Protein AF-A0A059DBC9-F1 (afdb_monomer)

Radius of gyration: 14.77 Å; Cα contacts (8 Å, |Δi|>4): 131; chains: 1; bounding box: 37×19×44 Å

Organism: Eucalyptus grandis (NCBI:txid71139)

Solvent-accessible surface area (backbone atoms only — not comparable to full-atom values): 5750 Å² total; per-residue (Å²): 102,61,70,57,39,30,50,48,31,44,50,51,31,51,51,35,53,53,51,38,75,71,46,84,50,67,80,71,22,48,44,38,51,52,31,35,63,45,31,46,50,33,31,72,43,33,42,55,50,17,49,54,24,47,79,68,70,37,39,73,59,15,37,52,30,31,54,61,44,33,50,37,30,62,60,33,52,71,51,44,50,96,92,45,86,57,96,48,54,72,58,27,52,52,47,24,49,43,25,52,56,40,34,54,54,40,55,52,66,72,75,109

Secondary structure (DSSP, 8-state):
-HHHHHHHHHHHHHHHHHHHHH--SHHHHHHHHHHHHHHHHIIIIIHHHHHHHHHTT-HHHHHHHHHHHHTHHHHHHTTS-TTS--TTHHHHHHHHHHHHHHHHHHHHHTT-

Sequence (112 aa):
MLNVTTAEAADTLSYIKALVKRKVDPAEAKPLEYCAGLYSPMARLTLPLAAKALIQGRYRFADYRLAEAAMQPPTCEGRFGGAVESPLTDRNVLAHDLCAVSMDIVNQLMKG

Mean predicted aligned error: 3.17 Å

InterPro domains:
  IPR006501 Pectinesterase inhibitor domain [PF04043] (2-105)
  IPR006501 Pectinesterase inhibitor domain [TIGR01614] (1-109)
  IPR035513 Invertase/pectin methylesterase inhibitor domain superfamily [G3DSA:1.20.140.40] (1-110)
  IPR035513 Invertase/pectin methylesterase inhibitor domain superfamily [SSF101148] (2-109)

Nearest PDB structures (foldseek):
  2cj5-assembly1_A  TM=9.203E-01  e=5.845E-05  Nicotiana tabacum
  2cj7-assembly1_A  TM=9.460E-01  e=1.011E-04  Nicotiana tabacum
  4etr-assembly1_A  TM=4.302E-01  e=2.426E-01  Pseudomonas aeruginosa PAO1
  7rmy-assembly1_A  TM=3.870E-01  e=7.254E+00  synthetic construct
  1sj8-assembly1_A  TM=4.647E-01  e=9.033E+00  Mus musculus

pLDDT: mean 94.36, std 7.17, range [62.78, 98.62]

Structure (mmCIF, N/CA/C/O backbone):
data_AF-A0A059DBC9-F1
#
_entry.id   AF-A0A059DBC9-F1
#
loop_
_atom_site.group_PDB
_atom_site.id
_atom_site.type_symbol
_atom_site.label_atom_id
_atom_site.label_alt_id
_atom_site.label_comp_id
_atom_site.label_asym_id
_atom_site.label_entity_id
_atom_site.label_seq_id
_atom_site.pdbx_PDB_ins_code
_atom_site.Cartn_x
_atom_site.Cartn_y
_atom_site.Cartn_z
_atom_site.occupancy
_atom_site.B_iso_or_equiv
_atom_site.auth_seq_id
_atom_site.auth_comp_id
_atom_site.auth_asym_id
_atom_site.auth_atom_id
_atom_site.pdbx_PDB_model_num
ATOM 1 N N . MET A 1 1 ? -11.039 -5.749 7.033 1.00 88.31 1 MET A N 1
ATOM 2 C CA . MET A 1 1 ? -10.549 -4.840 5.978 1.00 88.31 1 MET A CA 1
ATOM 3 C C . MET A 1 1 ? -9.037 -4.652 6.037 1.00 88.31 1 MET A C 1
ATOM 5 O O . MET A 1 1 ? -8.376 -5.137 5.140 1.00 88.31 1 MET A O 1
ATOM 9 N N . LEU A 1 2 ? -8.466 -4.102 7.119 1.00 91.00 2 LEU A N 1
ATOM 10 C CA . LEU A 1 2 ? -7.013 -3.846 7.237 1.00 91.00 2 LEU A CA 1
ATOM 11 C C . LEU A 1 2 ? -6.084 -5.027 6.901 1.00 91.00 2 LEU A C 1
ATOM 13 O O . LEU A 1 2 ? -5.040 -4.823 6.285 1.00 91.00 2 LEU A O 1
ATOM 17 N N . ASN A 1 3 ? -6.453 -6.260 7.263 1.00 91.19 3 ASN A N 1
ATOM 18 C CA . ASN A 1 3 ? -5.670 -7.445 6.885 1.00 91.19 3 ASN A CA 1
ATOM 19 C C . ASN A 1 3 ? -5.647 -7.660 5.363 1.00 91.19 3 ASN A C 1
ATOM 21 O O . ASN A 1 3 ? -4.602 -7.995 4.818 1.00 91.19 3 ASN A O 1
ATOM 25 N N . VAL A 1 4 ? -6.776 -7.422 4.687 1.00 94.75 4 VAL A N 1
ATOM 26 C CA . VAL A 1 4 ? -6.887 -7.482 3.221 1.00 94.75 4 VAL A CA 1
ATOM 27 C C . VAL A 1 4 ? -6.044 -6.374 2.596 1.00 94.75 4 VAL A C 1
ATOM 29 O O . VAL A 1 4 ? -5.225 -6.662 1.736 1.00 94.75 4 VAL A O 1
ATOM 32 N N . THR A 1 5 ? -6.144 -5.138 3.096 1.00 95.50 5 THR A N 1
ATOM 33 C CA . THR A 1 5 ? -5.319 -4.007 2.632 1.00 95.50 5 THR A CA 1
ATOM 34 C C . THR A 1 5 ? -3.821 -4.289 2.786 1.00 95.50 5 THR A C 1
ATOM 36 O O . THR A 1 5 ? -3.025 -3.979 1.905 1.00 95.50 5 THR A O 1
ATOM 39 N N . THR A 1 6 ? -3.424 -4.911 3.901 1.00 95.44 6 THR A N 1
ATOM 40 C CA . THR A 1 6 ? -2.023 -5.277 4.170 1.00 95.44 6 THR A CA 1
ATOM 41 C C . THR A 1 6 ? -1.538 -6.371 3.225 1.00 95.44 6 THR A C 1
ATOM 43 O O . THR A 1 6 ? -0.429 -6.276 2.699 1.00 95.44 6 THR A O 1
ATOM 46 N N . ALA A 1 7 ? -2.362 -7.397 2.996 1.00 96.81 7 ALA A N 1
ATOM 47 C CA . ALA A 1 7 ? -2.056 -8.472 2.061 1.00 96.81 7 ALA A CA 1
ATOM 48 C C . ALA A 1 7 ? -1.927 -7.946 0.625 1.00 96.81 7 ALA A C 1
ATOM 50 O O . ALA A 1 7 ? -0.948 -8.270 -0.039 1.00 96.81 7 ALA A O 1
ATOM 51 N N . GLU A 1 8 ? -2.841 -7.075 0.192 1.00 97.88 8 GLU A N 1
ATOM 52 C CA . GLU A 1 8 ? -2.799 -6.451 -1.134 1.00 97.88 8 GLU A CA 1
ATOM 53 C C . GLU A 1 8 ? -1.523 -5.622 -1.331 1.00 97.88 8 GLU A C 1
ATOM 55 O O . GLU A 1 8 ? -0.805 -5.792 -2.314 1.00 97.88 8 GLU A O 1
ATOM 60 N N . ALA A 1 9 ? -1.159 -4.781 -0.357 1.00 98.00 9 ALA A N 1
ATOM 61 C CA . ALA A 1 9 ? 0.075 -4.002 -0.436 1.00 98.00 9 ALA A CA 1
ATOM 62 C C . ALA A 1 9 ? 1.330 -4.896 -0.497 1.00 98.00 9 ALA A C 1
ATOM 64 O O . ALA A 1 9 ? 2.301 -4.570 -1.185 1.00 98.00 9 ALA A O 1
ATOM 65 N N . ALA A 1 10 ? 1.330 -6.028 0.215 1.00 98.25 10 ALA A N 1
ATOM 66 C CA . ALA A 1 10 ? 2.428 -6.990 0.191 1.00 98.25 10 ALA A CA 1
ATOM 67 C C . ALA A 1 10 ? 2.502 -7.775 -1.131 1.00 98.25 10 ALA A C 1
ATOM 69 O O . ALA A 1 10 ? 3.608 -8.010 -1.636 1.00 98.25 10 ALA A O 1
ATOM 70 N N . ASP A 1 11 ? 1.357 -8.153 -1.702 1.00 98.50 11 ASP A N 1
ATOM 71 C CA . ASP A 1 11 ? 1.276 -8.799 -3.015 1.00 98.50 11 ASP A CA 1
ATOM 72 C C . ASP A 1 11 ? 1.762 -7.847 -4.110 1.00 98.50 11 ASP A C 1
ATOM 74 O O . ASP A 1 11 ? 2.688 -8.172 -4.854 1.00 98.50 11 ASP A O 1
ATOM 78 N N . THR A 1 12 ? 1.252 -6.616 -4.123 1.00 98.44 12 THR A N 1
ATOM 79 C CA . THR A 1 12 ? 1.667 -5.586 -5.077 1.00 98.44 12 THR A CA 1
ATOM 80 C C . THR A 1 12 ? 3.154 -5.248 -4.943 1.00 98.44 12 THR A C 1
ATOM 82 O O . THR A 1 12 ? 3.859 -5.185 -5.951 1.00 98.44 12 THR A O 1
ATOM 85 N N . LEU A 1 13 ? 3.709 -5.166 -3.727 1.00 98.62 13 LEU A N 1
ATOM 86 C CA . LEU A 1 13 ? 5.161 -5.042 -3.534 1.00 98.62 13 LEU A CA 1
ATOM 87 C C . LEU A 1 13 ? 5.940 -6.209 -4.161 1.00 98.62 13 LEU A C 1
ATOM 89 O O . LEU A 1 13 ? 7.020 -6.016 -4.728 1.00 98.62 13 LEU A O 1
ATOM 93 N N . SER A 1 14 ? 5.429 -7.429 -4.018 1.00 98.44 14 SER A N 1
ATOM 94 C CA . SER A 1 14 ? 6.062 -8.635 -4.558 1.00 98.44 14 SER A CA 1
ATOM 95 C C . SER A 1 14 ? 6.014 -8.640 -6.086 1.00 98.44 14 SER A C 1
ATOM 97 O O . SER A 1 14 ? 7.026 -8.932 -6.728 1.00 98.44 14 SER A O 1
ATOM 99 N N . TYR A 1 15 ? 4.887 -8.219 -6.660 1.00 98.19 15 TYR A N 1
ATOM 100 C CA . TYR A 1 15 ? 4.706 -8.022 -8.094 1.00 98.19 15 TYR A CA 1
ATOM 101 C C . TYR A 1 15 ? 5.681 -6.979 -8.657 1.00 98.19 15 TYR A C 1
ATOM 103 O O . TYR A 1 15 ? 6.417 -7.276 -9.599 1.00 98.19 15 TYR A O 1
ATOM 111 N N . ILE A 1 16 ? 5.790 -5.803 -8.027 1.00 97.31 16 ILE A N 1
ATOM 112 C CA . ILE A 1 16 ? 6.737 -4.752 -8.434 1.00 97.31 16 ILE A CA 1
ATOM 113 C C . ILE A 1 16 ? 8.172 -5.290 -8.432 1.00 97.31 16 ILE A C 1
ATOM 115 O O . ILE A 1 16 ? 8.902 -5.124 -9.406 1.00 97.31 16 ILE A O 1
ATOM 119 N N . LYS A 1 17 ? 8.585 -5.992 -7.370 1.00 97.06 17 LYS A N 1
ATOM 120 C CA . LYS A 1 17 ? 9.931 -6.588 -7.292 1.00 97.06 17 LYS A CA 1
ATOM 121 C C . LYS A 1 17 ? 10.184 -7.618 -8.389 1.00 97.06 17 LYS A C 1
ATOM 123 O O . LYS A 1 17 ? 11.312 -7.724 -8.868 1.00 97.06 17 LYS A O 1
ATOM 128 N N . ALA A 1 18 ? 9.170 -8.388 -8.777 1.00 97.00 18 ALA A N 1
ATOM 129 C CA . ALA A 1 18 ? 9.278 -9.321 -9.891 1.00 97.00 18 ALA A CA 1
ATOM 130 C C . ALA A 1 18 ? 9.440 -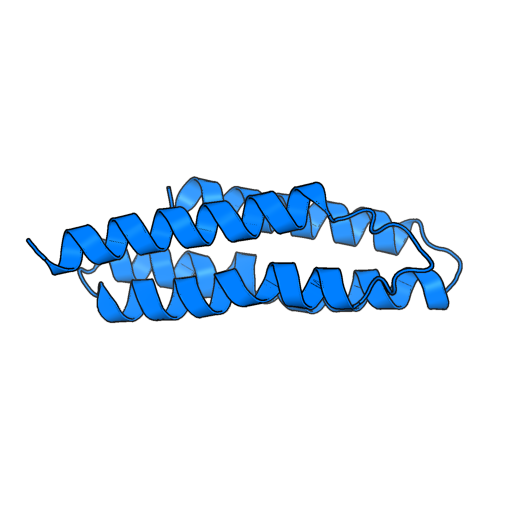8.586 -11.230 1.00 97.00 18 ALA A C 1
ATOM 132 O O . ALA A 1 18 ? 10.246 -9.019 -12.052 1.00 97.00 18 ALA A O 1
ATOM 133 N N . LEU A 1 19 ? 8.738 -7.465 -11.433 1.00 95.12 19 LEU A N 1
ATOM 134 C CA . LEU A 1 19 ? 8.904 -6.621 -12.616 1.00 95.12 19 LEU A CA 1
ATOM 135 C C . LEU A 1 19 ? 10.301 -5.998 -12.683 1.00 95.12 19 LEU A C 1
ATOM 137 O O . LEU A 1 19 ? 10.950 -6.136 -13.714 1.00 95.12 19 LEU A O 1
ATOM 141 N N . VAL A 1 20 ? 10.798 -5.405 -11.589 1.00 94.19 20 VAL A N 1
ATOM 142 C CA . VAL A 1 20 ? 12.155 -4.820 -11.523 1.00 94.19 20 VAL A CA 1
ATOM 143 C C . VAL A 1 20 ? 13.207 -5.836 -11.970 1.00 94.19 20 VAL A C 1
ATOM 145 O O . VAL A 1 20 ? 14.030 -5.534 -12.822 1.00 94.19 20 VAL A O 1
ATOM 148 N N . LYS A 1 21 ? 13.134 -7.080 -11.475 1.00 94.00 21 LYS A N 1
ATOM 149 C CA . LYS A 1 21 ? 14.075 -8.153 -11.849 1.00 94.00 21 LYS A CA 1
ATOM 150 C C . LYS A 1 21 ? 14.047 -8.531 -13.333 1.00 94.00 21 LYS A C 1
ATOM 152 O O . LYS A 1 21 ? 15.008 -9.118 -13.815 1.00 94.00 21 LYS A O 1
ATOM 157 N N . ARG A 1 22 ? 12.936 -8.280 -14.031 1.00 92.19 22 ARG A N 1
ATOM 158 C CA . ARG A 1 22 ? 12.758 -8.609 -15.454 1.00 92.19 22 ARG A CA 1
ATOM 159 C C . ARG A 1 22 ? 13.177 -7.469 -16.380 1.00 92.19 22 ARG A C 1
ATOM 161 O O . ARG A 1 22 ? 13.325 -7.707 -17.575 1.00 92.19 22 ARG A O 1
ATOM 168 N N . LYS A 1 23 ? 13.328 -6.245 -15.868 1.00 87.12 23 LYS A N 1
ATOM 169 C CA . LYS A 1 23 ? 13.704 -5.086 -16.679 1.00 87.12 23 LYS A CA 1
ATOM 170 C C . LYS A 1 23 ? 15.214 -5.050 -16.888 1.00 87.12 23 LYS A C 1
ATOM 172 O O . LYS A 1 23 ? 15.981 -5.063 -15.933 1.00 87.12 23 LYS A O 1
ATOM 177 N N . VAL A 1 24 ? 15.611 -5.013 -18.158 1.00 78.19 24 VAL A N 1
ATOM 178 C CA . VAL A 1 24 ? 17.013 -4.868 -18.578 1.00 78.19 24 VAL A CA 1
ATOM 179 C C . VAL A 1 24 ? 17.373 -3.391 -18.753 1.00 78.19 24 VAL A C 1
ATOM 181 O O . VAL A 1 24 ? 18.503 -3.009 -18.469 1.00 78.19 24 VAL A O 1
ATOM 184 N N . ASP A 1 25 ? 16.410 -2.561 -19.174 1.00 83.62 25 ASP A N 1
ATOM 185 C CA . ASP A 1 25 ? 16.587 -1.114 -19.306 1.00 83.62 25 ASP A CA 1
ATOM 186 C C . ASP A 1 25 ? 16.424 -0.409 -17.939 1.00 83.62 25 ASP A C 1
ATOM 188 O O . ASP A 1 25 ? 15.335 -0.453 -17.347 1.00 83.62 25 ASP A O 1
ATOM 192 N N . PRO A 1 26 ? 17.465 0.281 -17.432 1.00 83.25 26 PRO A N 1
ATOM 193 C CA . PRO A 1 26 ? 17.383 1.072 -16.207 1.00 83.25 26 PRO A CA 1
ATOM 194 C C . PRO A 1 26 ? 16.308 2.170 -16.236 1.00 83.25 26 PRO A C 1
ATOM 196 O O . PRO A 1 26 ? 15.744 2.501 -15.190 1.00 83.25 26 PRO A O 1
ATOM 199 N N . ALA A 1 27 ? 16.005 2.744 -17.405 1.00 84.44 27 ALA A N 1
ATOM 200 C CA . ALA A 1 27 ? 14.974 3.769 -17.547 1.00 84.44 27 ALA A CA 1
ATOM 201 C C . ALA A 1 27 ? 13.573 3.202 -17.275 1.00 84.44 27 ALA A C 1
ATOM 203 O O . ALA A 1 27 ? 12.756 3.867 -16.637 1.00 84.44 27 ALA A O 1
ATOM 204 N N . GLU A 1 28 ? 13.325 1.952 -17.674 1.00 83.19 28 GLU A N 1
ATOM 205 C CA . GLU A 1 28 ? 12.080 1.236 -17.380 1.00 83.19 28 GLU A CA 1
ATOM 206 C C . GLU A 1 28 ? 12.034 0.691 -15.944 1.00 83.19 28 GLU A C 1
ATOM 208 O O . GLU A 1 28 ? 10.956 0.560 -15.361 1.00 83.19 28 GLU A O 1
ATOM 213 N N . ALA A 1 29 ? 13.191 0.373 -15.353 1.00 90.62 29 ALA A N 1
ATOM 214 C CA . ALA A 1 29 ? 13.282 -0.123 -13.981 1.00 90.62 29 ALA A CA 1
ATOM 215 C C . ALA A 1 29 ? 13.049 0.981 -12.936 1.00 90.62 29 ALA A C 1
ATOM 217 O O . ALA A 1 29 ? 12.426 0.736 -11.903 1.00 90.62 29 ALA A O 1
ATOM 218 N N . LYS A 1 30 ? 13.498 2.212 -13.201 1.00 92.88 30 LYS A N 1
ATOM 219 C CA . LYS A 1 30 ? 13.488 3.315 -12.227 1.00 92.88 30 LYS A CA 1
ATOM 220 C C . LYS A 1 30 ? 12.095 3.663 -11.661 1.00 92.88 30 LYS A C 1
ATOM 222 O O . LYS A 1 30 ? 11.995 3.819 -10.441 1.00 92.88 30 LYS A O 1
ATOM 227 N N . PRO A 1 31 ? 11.010 3.769 -12.458 1.00 94.12 31 PRO A N 1
ATOM 228 C CA . PRO A 1 31 ? 9.662 3.962 -11.914 1.00 94.12 31 PRO A CA 1
ATOM 229 C C . PRO A 1 31 ? 9.226 2.812 -10.996 1.00 94.12 31 PRO A C 1
ATOM 231 O O . PRO A 1 31 ? 8.676 3.047 -9.920 1.00 94.12 31 PRO A O 1
ATOM 234 N N . LEU A 1 32 ? 9.537 1.569 -11.376 1.00 95.94 32 LEU A N 1
ATOM 235 C CA . LEU A 1 32 ? 9.206 0.377 -10.594 1.00 95.94 32 LEU A CA 1
ATOM 236 C C . LEU A 1 32 ? 9.984 0.332 -9.272 1.00 95.94 32 LEU A C 1
ATOM 238 O O . LEU A 1 32 ? 9.406 0.042 -8.227 1.00 95.94 32 LEU A O 1
ATOM 242 N N . GLU A 1 33 ? 11.276 0.655 -9.283 1.00 96.62 33 GLU A N 1
ATOM 243 C CA . 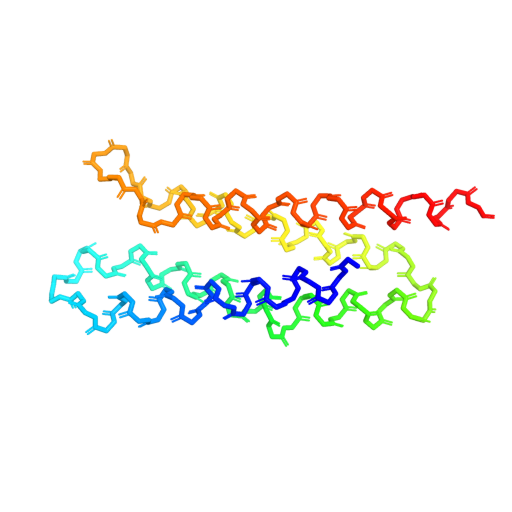GLU A 1 33 ? 12.097 0.736 -8.070 1.00 96.62 33 GLU A CA 1
ATOM 244 C C . GLU A 1 33 ? 11.578 1.801 -7.104 1.00 96.62 33 GLU A C 1
ATOM 246 O O . GLU A 1 33 ? 11.479 1.554 -5.899 1.00 96.62 33 GLU A O 1
ATOM 251 N N . TYR A 1 34 ? 11.176 2.960 -7.630 1.00 96.88 34 TYR A N 1
ATOM 252 C CA . TYR A 1 34 ? 10.547 4.003 -6.829 1.00 96.88 34 TYR A CA 1
ATOM 253 C C . TYR A 1 34 ? 9.257 3.499 -6.172 1.00 96.88 34 TYR A C 1
ATOM 255 O O . TYR A 1 34 ? 9.089 3.626 -4.958 1.00 96.88 34 TYR A O 1
ATOM 263 N N . CYS A 1 35 ? 8.380 2.851 -6.941 1.00 97.94 35 CYS A N 1
ATOM 264 C CA . CYS A 1 35 ? 7.167 2.235 -6.414 1.00 97.94 35 CYS A CA 1
ATOM 265 C C . CYS A 1 35 ? 7.458 1.170 -5.351 1.00 97.94 35 CYS A C 1
ATOM 267 O O . CYS A 1 35 ? 6.794 1.144 -4.316 1.00 97.94 35 CYS A O 1
ATOM 269 N N . ALA A 1 36 ? 8.481 0.329 -5.536 1.00 98.25 36 ALA A N 1
ATOM 270 C CA . ALA A 1 36 ? 8.897 -0.637 -4.519 1.00 98.25 36 ALA A CA 1
ATOM 271 C C . ALA A 1 36 ? 9.332 0.062 -3.220 1.00 98.25 36 ALA A C 1
ATOM 273 O O . ALA A 1 36 ? 9.043 -0.431 -2.127 1.00 98.25 36 ALA A O 1
ATOM 274 N N . GLY A 1 37 ? 9.993 1.217 -3.338 1.00 98.19 37 GLY A N 1
ATOM 275 C CA . GLY A 1 37 ? 10.368 2.080 -2.222 1.00 98.19 37 GLY A CA 1
ATOM 276 C C . GLY A 1 37 ? 9.171 2.626 -1.442 1.00 98.19 37 GLY A C 1
ATOM 277 O O . GLY A 1 37 ? 9.253 2.700 -0.220 1.00 98.19 37 GLY A O 1
ATOM 278 N N . LEU A 1 38 ? 8.055 2.935 -2.110 1.00 98.44 38 LEU A N 1
ATOM 279 C CA . LEU A 1 38 ? 6.810 3.388 -1.472 1.00 98.44 38 LEU A CA 1
ATOM 280 C C . LEU A 1 38 ? 6.010 2.230 -0.850 1.00 98.44 38 LEU A C 1
ATOM 282 O O . LEU A 1 38 ? 5.590 2.296 0.308 1.00 98.44 38 LEU A O 1
ATOM 286 N N . TYR A 1 39 ? 5.849 1.125 -1.582 1.00 98.56 39 TYR A N 1
ATOM 287 C CA . TYR A 1 39 ? 5.082 -0.038 -1.122 1.00 98.56 39 TYR A CA 1
ATOM 288 C C . TYR A 1 39 ? 5.780 -0.820 0.001 1.00 98.56 39 TYR A C 1
ATOM 290 O O . TYR A 1 39 ? 5.119 -1.460 0.819 1.00 98.56 39 TYR A O 1
ATOM 298 N N . SER A 1 40 ? 7.114 -0.773 0.089 1.00 98.25 40 SER A N 1
ATOM 299 C CA . SER A 1 40 ? 7.871 -1.463 1.142 1.00 98.25 40 SER A CA 1
ATOM 300 C C . SER A 1 40 ? 7.506 -1.000 2.562 1.00 98.25 40 SER A C 1
ATOM 302 O O . SER A 1 40 ? 7.078 -1.846 3.355 1.00 98.25 40 SER A O 1
ATOM 304 N N . PRO A 1 41 ? 7.621 0.295 2.925 1.00 97.94 41 PRO A N 1
ATOM 305 C CA . PRO A 1 41 ? 7.167 0.780 4.223 1.00 97.94 41 PRO A CA 1
ATOM 306 C C . PRO A 1 41 ? 5.645 0.685 4.372 1.00 97.94 41 PRO A C 1
ATOM 308 O O . PRO A 1 41 ? 5.186 0.339 5.460 1.00 97.94 41 PRO A O 1
ATOM 311 N N . MET A 1 42 ? 4.867 0.898 3.302 1.00 98.06 42 MET A N 1
ATOM 312 C CA . MET A 1 42 ? 3.407 0.745 3.326 1.00 98.06 42 MET A CA 1
ATOM 313 C C . MET A 1 42 ? 2.989 -0.636 3.855 1.00 98.06 42 MET A C 1
ATOM 315 O O . MET A 1 42 ? 2.262 -0.725 4.846 1.00 98.06 42 MET A O 1
ATOM 319 N N . ALA A 1 43 ? 3.509 -1.706 3.245 1.00 97.75 43 ALA A N 1
ATOM 320 C CA . ALA A 1 43 ? 3.151 -3.085 3.566 1.00 97.75 43 ALA A CA 1
ATOM 321 C C . ALA A 1 43 ? 3.776 -3.585 4.879 1.00 97.75 43 ALA A C 1
ATOM 323 O O . ALA A 1 43 ? 3.153 -4.346 5.615 1.00 97.75 43 ALA A O 1
ATOM 324 N N . ARG A 1 44 ? 5.019 -3.187 5.181 1.00 97.12 44 ARG A N 1
ATOM 325 C CA . ARG A 1 44 ? 5.791 -3.756 6.304 1.00 97.12 44 ARG A CA 1
ATOM 326 C C . ARG A 1 44 ? 5.669 -2.977 7.605 1.00 97.12 44 ARG A C 1
ATOM 328 O O . ARG A 1 44 ? 5.985 -3.524 8.658 1.00 97.12 44 ARG A O 1
ATOM 335 N N . LEU A 1 45 ? 5.259 -1.713 7.541 1.00 97.62 45 LEU A N 1
ATOM 336 C CA . LEU A 1 45 ? 5.266 -0.819 8.693 1.00 97.62 45 LEU A CA 1
ATOM 337 C C . LEU A 1 45 ? 3.962 -0.037 8.831 1.00 97.62 45 LEU A C 1
ATOM 339 O O . LEU A 1 45 ? 3.328 -0.104 9.881 1.00 97.62 45 LEU A O 1
ATOM 343 N N . THR A 1 46 ? 3.555 0.711 7.807 1.00 98.38 46 THR A N 1
ATOM 344 C CA . THR A 1 46 ? 2.433 1.655 7.902 1.00 98.38 46 THR A CA 1
ATOM 345 C C . THR A 1 46 ? 1.112 0.944 8.182 1.00 98.38 46 THR A C 1
ATOM 347 O O . THR A 1 46 ? 0.483 1.231 9.202 1.00 98.38 46 THR A O 1
ATOM 350 N N . LEU A 1 47 ? 0.731 -0.030 7.349 1.00 98.19 47 LEU A N 1
ATOM 351 C CA . LEU A 1 47 ? -0.510 -0.792 7.521 1.00 98.19 47 LEU A CA 1
ATOM 352 C C . LEU A 1 47 ? -0.501 -1.681 8.782 1.00 98.19 47 LEU A C 1
ATOM 354 O O . LEU A 1 47 ? -1.481 -1.641 9.530 1.00 98.19 47 LEU A O 1
ATOM 358 N N . PRO A 1 48 ? 0.595 -2.395 9.126 1.00 97.31 48 PRO A N 1
ATOM 359 C CA . PRO A 1 48 ? 0.689 -3.091 10.412 1.00 97.31 48 PRO A CA 1
ATOM 360 C C . PRO A 1 48 ? 0.532 -2.175 11.635 1.00 97.31 48 PRO A C 1
ATOM 362 O O . PRO A 1 48 ? -0.112 -2.553 12.617 1.00 97.31 48 PRO A O 1
ATOM 365 N N . LEU A 1 49 ? 1.079 -0.954 11.593 1.00 97.12 49 LEU A N 1
ATOM 366 C CA . LEU A 1 49 ? 0.888 0.022 12.667 1.00 97.12 49 LEU A CA 1
ATOM 367 C C . LEU A 1 49 ? -0.555 0.526 12.740 1.00 97.12 49 LEU A C 1
ATOM 369 O O . LEU A 1 49 ? -1.062 0.676 13.851 1.00 97.12 49 LEU A O 1
ATOM 373 N N . ALA A 1 50 ? -1.226 0.726 11.601 1.00 98.06 50 ALA A N 1
ATOM 374 C CA . ALA A 1 50 ? -2.651 1.056 11.564 1.00 98.06 50 ALA A CA 1
ATOM 375 C C . ALA A 1 50 ? -3.501 -0.057 12.200 1.00 98.06 50 ALA A C 1
ATOM 377 O O . ALA A 1 50 ? -4.336 0.214 13.061 1.00 98.06 50 ALA A O 1
ATOM 378 N N . ALA A 1 51 ? -3.232 -1.321 11.856 1.00 96.38 51 ALA A N 1
ATOM 379 C CA . ALA A 1 51 ? -3.907 -2.482 12.437 1.00 96.38 51 ALA A CA 1
ATOM 380 C C . ALA A 1 51 ? -3.701 -2.574 13.954 1.00 96.38 51 ALA A C 1
ATOM 382 O O . ALA A 1 51 ? -4.664 -2.726 14.707 1.00 96.38 51 ALA A O 1
ATOM 383 N N . LYS A 1 52 ? -2.462 -2.401 14.428 1.00 96.31 52 LYS A N 1
ATOM 384 C CA . LYS A 1 52 ? -2.163 -2.373 15.865 1.00 96.31 52 LYS A CA 1
ATOM 385 C C . LYS A 1 52 ? -2.880 -1.222 16.574 1.00 96.31 52 LYS A C 1
ATOM 387 O O . LYS A 1 52 ? -3.388 -1.408 17.675 1.00 96.31 52 LYS A O 1
ATOM 392 N N . ALA A 1 53 ? -2.912 -0.040 15.964 1.00 96.94 53 ALA A N 1
ATOM 393 C CA . ALA A 1 53 ? -3.603 1.122 16.508 1.00 96.94 53 ALA A CA 1
ATOM 394 C C . ALA A 1 53 ? -5.112 0.880 16.634 1.00 96.94 53 ALA A C 1
ATOM 396 O O . ALA A 1 53 ? -5.673 1.165 17.689 1.00 96.94 53 ALA A O 1
ATOM 397 N N . LEU A 1 54 ? -5.731 0.289 15.606 1.00 95.56 54 LEU A N 1
ATOM 398 C CA . LEU A 1 54 ? -7.147 -0.068 15.600 1.00 95.56 54 LEU A CA 1
ATOM 399 C C . LEU A 1 54 ? -7.496 -1.024 16.748 1.00 95.56 54 LEU A C 1
ATOM 401 O O . LEU A 1 54 ? -8.415 -0.745 17.510 1.00 95.56 54 LEU A O 1
ATOM 405 N N . ILE A 1 55 ? -6.725 -2.105 16.918 1.00 95.06 55 ILE A N 1
ATOM 406 C CA . ILE A 1 55 ? -6.926 -3.099 17.993 1.00 95.06 55 ILE A CA 1
ATOM 407 C C . ILE A 1 55 ? -6.824 -2.454 19.383 1.00 95.06 55 ILE A C 1
ATOM 409 O O . ILE A 1 55 ? -7.510 -2.856 20.315 1.00 95.06 55 ILE A O 1
ATOM 413 N N . GLN A 1 56 ? -5.968 -1.444 19.526 1.00 96.50 56 GLN A N 1
ATOM 414 C CA . GLN A 1 56 ? -5.756 -0.723 20.781 1.00 96.50 56 GLN A CA 1
ATOM 415 C C . GLN A 1 56 ? -6.757 0.422 21.011 1.00 96.50 56 GLN A C 1
ATOM 417 O O . GLN A 1 56 ? -6.561 1.206 21.937 1.00 96.50 56 GLN A O 1
ATOM 422 N N . GLY A 1 57 ? -7.771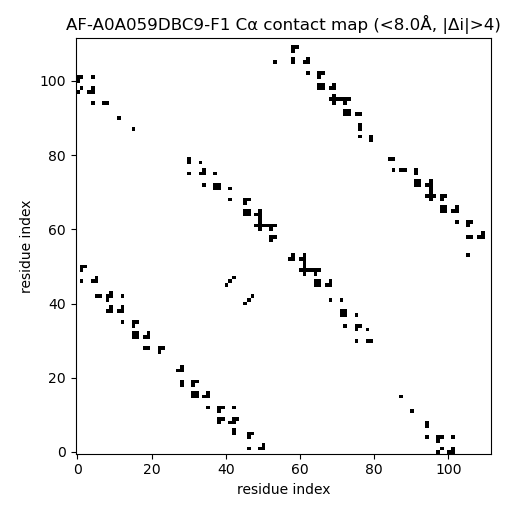 0.585 20.155 1.00 95.94 57 GLY A N 1
ATOM 423 C CA . GLY A 1 57 ? -8.732 1.689 20.242 1.00 95.94 57 GLY A CA 1
ATOM 424 C C . GLY A 1 57 ? -8.150 3.065 19.890 1.00 95.94 57 GLY A C 1
ATOM 425 O O . GLY A 1 57 ? -8.776 4.094 20.124 1.00 95.94 57 GLY A O 1
ATOM 426 N N . ARG A 1 58 ? -6.940 3.127 19.318 1.00 97.81 58 ARG A N 1
ATOM 427 C CA . ARG A 1 58 ? -6.266 4.378 18.930 1.00 97.81 58 ARG A CA 1
ATOM 428 C C . ARG A 1 58 ? -6.701 4.811 17.529 1.00 97.81 58 ARG A C 1
ATOM 430 O O . ARG A 1 58 ? -5.877 4.915 16.621 1.00 97.81 58 ARG A O 1
ATOM 437 N N . TYR A 1 59 ? -7.996 5.061 17.353 1.00 97.00 59 TYR A N 1
ATOM 438 C CA . TYR A 1 59 ? -8.620 5.246 16.038 1.00 97.00 59 TYR A CA 1
ATOM 439 C C . TYR A 1 59 ? -8.053 6.423 15.236 1.00 97.00 59 TYR A C 1
ATOM 441 O O . TYR A 1 59 ? -7.701 6.234 14.078 1.00 97.00 59 TYR A O 1
ATOM 449 N N . ARG A 1 60 ? -7.826 7.595 15.853 1.00 96.81 60 ARG A N 1
ATOM 450 C CA . ARG A 1 60 ? -7.187 8.741 15.164 1.00 96.81 60 ARG A CA 1
ATOM 451 C C . ARG A 1 60 ? -5.789 8.408 14.634 1.00 96.81 60 ARG A C 1
ATOM 453 O O . ARG A 1 60 ? -5.394 8.889 13.580 1.00 96.81 60 ARG A O 1
ATOM 460 N N . PHE A 1 61 ? -5.034 7.583 15.364 1.00 97.50 61 PHE A N 1
ATOM 461 C CA . PHE A 1 61 ? -3.717 7.141 14.911 1.00 97.50 61 PHE A CA 1
ATOM 462 C C . PHE A 1 61 ? -3.834 6.094 13.796 1.00 97.50 61 PHE A C 1
ATOM 464 O O . PHE A 1 61 ? -3.048 6.129 12.858 1.00 97.50 61 PHE A O 1
ATOM 471 N N . ALA A 1 62 ? -4.824 5.197 13.857 1.00 97.88 62 ALA A N 1
ATOM 472 C CA . ALA A 1 62 ? -5.104 4.257 12.771 1.00 97.88 62 ALA A CA 1
ATOM 473 C C . ALA A 1 62 ? -5.480 4.983 11.467 1.00 97.88 62 ALA A C 1
ATOM 475 O O . ALA A 1 62 ? -4.916 4.664 10.423 1.00 97.88 62 ALA A O 1
ATOM 476 N N . ASP A 1 63 ? -6.361 5.984 11.547 1.00 97.88 63 ASP A N 1
ATOM 477 C CA . ASP A 1 63 ? -6.785 6.815 10.413 1.00 97.88 63 ASP A CA 1
ATOM 478 C C . ASP A 1 63 ? -5.605 7.579 9.795 1.00 97.88 63 ASP A C 1
ATOM 480 O O . ASP A 1 63 ? -5.376 7.494 8.593 1.00 97.88 63 ASP A O 1
ATOM 484 N N . TYR A 1 64 ? -4.760 8.204 10.624 1.00 98.12 64 TYR A N 1
ATOM 485 C CA . TYR A 1 64 ? -3.542 8.870 10.156 1.00 98.12 64 TYR A CA 1
ATOM 486 C C . TYR A 1 64 ? -2.615 7.930 9.366 1.00 98.12 64 TYR A C 1
ATOM 488 O O . TYR A 1 64 ? -2.175 8.270 8.268 1.00 98.12 64 TYR A O 1
ATOM 496 N N . ARG A 1 65 ? -2.345 6.721 9.883 1.00 98.38 65 ARG A N 1
ATOM 497 C CA . ARG A 1 65 ? -1.504 5.734 9.178 1.00 98.38 65 ARG A CA 1
ATOM 498 C C . ARG A 1 65 ? -2.165 5.240 7.889 1.00 98.38 65 ARG A C 1
ATOM 500 O O . ARG A 1 65 ? -1.469 4.971 6.914 1.00 98.38 65 ARG A O 1
ATOM 507 N N . LEU A 1 66 ? -3.489 5.105 7.867 1.00 98.25 66 LEU A N 1
ATOM 508 C CA . LEU A 1 66 ?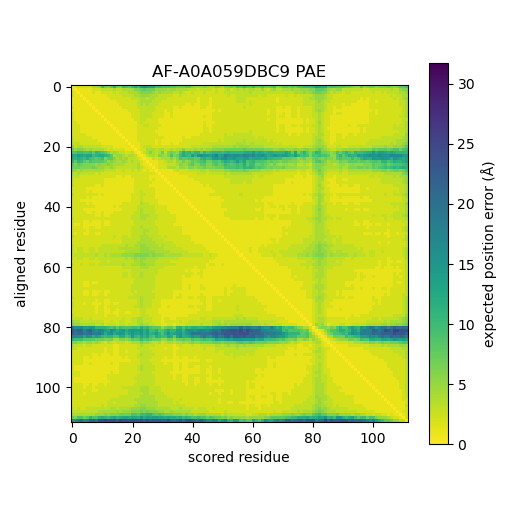 -4.226 4.738 6.660 1.00 98.25 66 LEU A CA 1
ATOM 509 C C . LEU A 1 66 ? -4.172 5.837 5.595 1.00 98.25 66 LEU A C 1
ATOM 511 O O . LEU A 1 66 ? -3.943 5.515 4.433 1.00 98.25 66 LEU A O 1
ATOM 515 N N . ALA A 1 67 ? -4.288 7.108 5.979 1.00 98.19 67 ALA A N 1
ATOM 516 C CA . ALA A 1 67 ? -4.117 8.236 5.068 1.00 98.19 67 ALA A CA 1
ATOM 517 C C . ALA A 1 67 ? -2.696 8.270 4.475 1.00 98.19 67 ALA A C 1
ATOM 519 O O . ALA A 1 67 ? -2.533 8.415 3.264 1.00 98.19 67 ALA A O 1
ATOM 520 N N . GLU A 1 68 ? -1.662 8.039 5.294 1.00 97.94 68 GLU A N 1
ATOM 521 C CA . GLU A 1 68 ? -0.283 7.893 4.802 1.00 97.94 68 GLU A CA 1
ATOM 522 C C . GLU A 1 68 ? -0.139 6.734 3.802 1.00 97.94 68 GLU A C 1
ATOM 524 O O . GLU A 1 68 ? 0.591 6.859 2.815 1.00 97.94 68 GLU A O 1
ATOM 529 N N . ALA A 1 69 ? -0.813 5.604 4.045 1.00 98.31 69 ALA A N 1
ATOM 530 C CA . ALA A 1 69 ? -0.809 4.457 3.142 1.00 98.31 69 ALA A CA 1
ATOM 53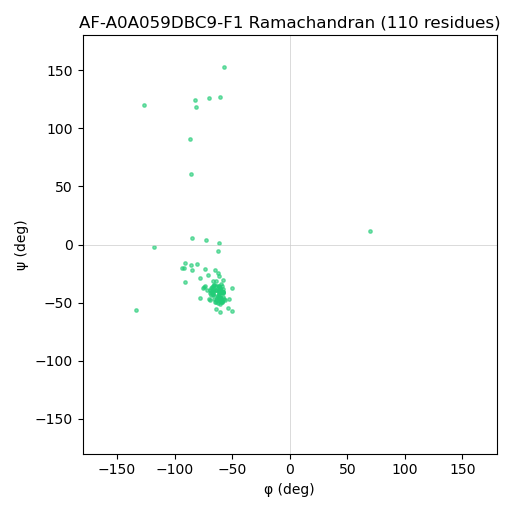1 C C . ALA A 1 69 ? -1.562 4.752 1.833 1.00 98.31 69 ALA A C 1
ATOM 533 O O . ALA A 1 69 ? -1.054 4.420 0.765 1.00 98.31 69 ALA A O 1
ATOM 534 N N . ALA A 1 70 ? -2.712 5.427 1.901 1.00 98.31 70 ALA A N 1
ATOM 535 C CA . ALA A 1 70 ? -3.532 5.791 0.745 1.00 98.31 70 ALA A CA 1
ATOM 536 C C . ALA A 1 70 ? -2.800 6.721 -0.238 1.00 98.31 70 ALA A C 1
ATOM 538 O O . ALA A 1 70 ? -3.069 6.690 -1.433 1.00 98.31 70 ALA A O 1
ATOM 539 N N . MET A 1 71 ? -1.832 7.513 0.233 1.00 98.19 71 MET A N 1
ATOM 540 C CA . MET A 1 71 ? -1.025 8.381 -0.633 1.00 98.19 71 MET A CA 1
ATOM 541 C C . MET A 1 71 ? 0.018 7.631 -1.476 1.00 98.19 71 MET A C 1
ATOM 543 O O . MET A 1 71 ? 0.481 8.163 -2.487 1.00 98.19 71 MET A O 1
ATOM 547 N N . GLN A 1 72 ? 0.422 6.418 -1.086 1.00 98.19 72 GLN A N 1
ATOM 548 C CA . GLN A 1 72 ? 1.519 5.706 -1.754 1.00 98.19 72 GLN A CA 1
ATOM 549 C C . GLN A 1 72 ? 1.152 5.243 -3.177 1.00 98.19 72 GLN A C 1
ATOM 551 O O . GLN A 1 72 ? 1.929 5.533 -4.091 1.00 98.19 72 GLN A O 1
ATOM 556 N N . PRO A 1 73 ? -0.010 4.598 -3.418 1.00 98.00 73 PRO A N 1
ATOM 557 C CA . PRO A 1 73 ? -0.391 4.151 -4.758 1.00 98.00 73 PRO A CA 1
ATOM 558 C C . PRO A 1 73 ? -0.486 5.260 -5.821 1.00 98.00 73 PRO A C 1
ATOM 560 O O . PRO A 1 73 ? 0.158 5.109 -6.860 1.00 98.00 73 PRO A O 1
ATOM 563 N N . PRO A 1 74 ? -1.176 6.402 -5.605 1.00 97.12 74 PRO A N 1
ATOM 564 C CA . PRO A 1 74 ? -1.215 7.464 -6.613 1.00 97.12 74 PRO A CA 1
ATOM 565 C C . PRO A 1 74 ? 0.157 8.124 -6.824 1.00 97.12 74 PRO A C 1
ATOM 567 O O . PRO A 1 74 ? 0.493 8.514 -7.941 1.00 97.12 74 PRO A O 1
ATOM 570 N N . THR A 1 75 ? 0.995 8.198 -5.781 1.00 97.25 75 THR A N 1
ATOM 571 C CA . THR A 1 75 ? 2.379 8.693 -5.909 1.00 97.25 75 THR A CA 1
ATOM 572 C C . THR A 1 75 ? 3.245 7.743 -6.743 1.00 97.25 75 THR A C 1
ATOM 574 O O . THR A 1 75 ? 4.107 8.194 -7.500 1.00 97.25 75 THR A O 1
ATOM 577 N N . CYS A 1 76 ? 3.026 6.432 -6.619 1.00 97.06 76 CYS A N 1
ATOM 578 C CA . CYS A 1 76 ? 3.644 5.427 -7.476 1.00 97.06 76 CYS A CA 1
ATOM 579 C C . CYS A 1 76 ? 3.168 5.572 -8.928 1.00 97.06 76 CYS A C 1
ATOM 581 O O . CYS A 1 76 ? 3.999 5.661 -9.830 1.00 97.06 76 CYS A O 1
ATOM 583 N N . GLU A 1 77 ? 1.856 5.663 -9.149 1.00 95.88 77 GLU A N 1
ATOM 584 C CA . GLU A 1 77 ? 1.270 5.769 -10.488 1.00 95.88 77 GLU A CA 1
ATOM 585 C C . GLU A 1 77 ? 1.797 6.992 -11.248 1.00 95.88 77 GLU A C 1
ATOM 587 O O . GLU A 1 77 ? 2.206 6.880 -12.401 1.00 95.88 77 GLU A O 1
ATOM 592 N N . GLY A 1 78 ? 1.937 8.135 -10.568 1.00 94.31 78 GLY A N 1
ATOM 593 C CA . GLY A 1 78 ? 2.493 9.359 -11.152 1.00 94.31 78 GLY A CA 1
ATOM 594 C C . GLY A 1 78 ? 3.949 9.262 -11.635 1.00 94.31 78 GLY A C 1
ATOM 595 O O . GLY A 1 78 ? 4.457 10.218 -12.222 1.00 94.31 78 GLY A O 1
ATOM 596 N N . ARG A 1 79 ? 4.655 8.144 -11.400 1.00 93.50 79 ARG A N 1
ATOM 597 C CA . ARG A 1 79 ? 5.995 7.899 -11.967 1.00 93.50 79 ARG A CA 1
ATOM 598 C C . ARG A 1 79 ? 5.981 7.307 -13.363 1.00 93.50 79 ARG A C 1
ATOM 600 O O . ARG A 1 79 ? 6.982 7.451 -14.067 1.00 93.50 79 ARG A O 1
ATOM 607 N N . PHE A 1 80 ? 4.891 6.671 -13.763 1.00 89.81 80 PHE A N 1
ATOM 608 C CA . PHE A 1 80 ? 4.705 6.194 -15.123 1.00 89.81 80 PHE A CA 1
ATOM 609 C C . PHE A 1 80 ? 4.112 7.362 -15.911 1.00 89.81 80 PHE A C 1
ATOM 611 O O . PHE A 1 80 ? 2.914 7.618 -15.884 1.00 89.81 80 PHE A O 1
ATOM 618 N N . GLY A 1 81 ? 4.984 8.180 -16.510 1.00 73.56 81 GLY A N 1
ATOM 619 C CA . GLY A 1 81 ? 4.542 9.298 -17.345 1.00 73.56 81 GLY A CA 1
ATOM 620 C C . GLY A 1 81 ? 3.640 8.808 -18.484 1.00 73.56 81 GLY A C 1
ATOM 621 O O . GLY A 1 81 ? 3.806 7.689 -18.954 1.00 73.56 81 GLY A O 1
ATOM 622 N N . GLY A 1 82 ? 2.727 9.653 -18.975 1.00 66.75 82 GLY A N 1
ATOM 623 C CA . GLY A 1 82 ? 1.657 9.255 -19.912 1.00 66.75 82 GLY A CA 1
ATOM 624 C C . GLY A 1 82 ? 2.076 8.684 -21.279 1.00 66.75 82 GLY A C 1
ATOM 625 O O . GLY A 1 82 ? 1.208 8.371 -22.084 1.00 66.75 82 GLY A O 1
ATOM 626 N N . ALA A 1 83 ? 3.374 8.551 -21.564 1.00 63.47 83 ALA A N 1
ATOM 627 C CA . ALA A 1 83 ? 3.886 7.876 -22.759 1.00 63.47 83 ALA A CA 1
ATOM 628 C C . ALA A 1 83 ? 4.037 6.351 -22.582 1.00 63.47 83 ALA A C 1
ATOM 630 O O . ALA A 1 83 ? 4.155 5.640 -23.577 1.00 63.47 83 ALA A O 1
ATOM 631 N N . VAL A 1 84 ? 4.056 5.850 -21.341 1.00 67.56 84 VAL A N 1
ATOM 632 C CA . VAL A 1 84 ? 4.189 4.421 -21.025 1.00 67.56 84 VAL A CA 1
ATOM 633 C C . VAL A 1 84 ? 3.039 4.023 -20.113 1.00 67.56 84 VAL A C 1
ATOM 635 O O . VAL A 1 84 ? 2.897 4.566 -19.019 1.00 67.56 84 VAL A O 1
ATOM 638 N N . GLU A 1 85 ? 2.228 3.071 -20.565 1.00 82.94 85 GLU A N 1
ATOM 639 C CA . GLU A 1 85 ? 1.157 2.499 -19.753 1.00 82.94 85 GLU A CA 1
ATOM 640 C C . GLU A 1 85 ? 1.748 1.846 -18.494 1.00 82.94 85 GLU A C 1
ATOM 642 O O . GLU A 1 85 ? 2.696 1.055 -18.563 1.00 82.94 85 GLU A O 1
ATOM 647 N N . SER A 1 86 ? 1.226 2.226 -17.326 1.00 90.88 86 SER A N 1
ATOM 648 C CA . SER A 1 86 ? 1.697 1.707 -16.046 1.00 90.88 86 SER A CA 1
ATOM 649 C C . SER A 1 86 ? 1.293 0.236 -15.914 1.00 90.88 86 SER A C 1
ATOM 651 O O . SER A 1 86 ? 0.107 -0.084 -15.958 1.00 90.88 86 SER A O 1
ATOM 653 N N . PRO A 1 87 ? 2.234 -0.689 -15.649 1.00 93.56 87 PRO A N 1
ATOM 654 C CA . PRO A 1 87 ? 1.888 -2.078 -15.350 1.00 93.56 87 PRO A CA 1
ATOM 655 C C . PRO A 1 87 ? 1.262 -2.237 -13.952 1.00 93.56 87 PRO A C 1
ATOM 657 O O . PRO A 1 87 ? 1.054 -3.360 -13.493 1.00 93.56 87 PRO A O 1
ATOM 660 N N . LEU A 1 88 ? 1.044 -1.131 -13.231 1.00 96.06 88 LEU A N 1
ATOM 661 C CA . LEU A 1 88 ? 0.577 -1.104 -11.851 1.00 96.06 88 LEU A CA 1
ATOM 662 C C . LEU A 1 88 ? -0.776 -0.411 -11.684 1.00 96.06 88 LEU A C 1
ATOM 664 O O . LEU A 1 88 ? -1.258 -0.420 -10.557 1.00 96.06 88 LEU A O 1
ATOM 668 N N . THR A 1 89 ? -1.397 0.143 -12.734 1.00 95.88 89 THR A N 1
ATOM 669 C CA . THR A 1 89 ? -2.620 0.962 -12.610 1.00 95.88 89 THR A CA 1
ATOM 670 C C . THR A 1 89 ? -3.701 0.273 -11.780 1.00 95.88 89 THR A C 1
ATOM 672 O O . THR A 1 89 ? -4.082 0.791 -10.731 1.00 95.88 89 THR A O 1
ATOM 675 N N . ASP A 1 90 ? -4.126 -0.931 -12.168 1.00 96.94 90 ASP A N 1
ATOM 676 C CA . ASP A 1 90 ? -5.196 -1.658 -11.467 1.00 96.94 90 ASP A CA 1
ATOM 677 C C . ASP A 1 90 ? -4.842 -1.960 -10.006 1.00 96.94 90 ASP A C 1
ATOM 679 O O . ASP A 1 90 ? -5.669 -1.833 -9.103 1.00 96.94 90 ASP A O 1
ATOM 683 N N . ARG A 1 91 ? -3.579 -2.318 -9.755 1.00 98.00 91 ARG A N 1
ATOM 684 C CA . ARG A 1 91 ? -3.065 -2.613 -8.411 1.00 98.00 91 ARG A CA 1
ATOM 685 C C . ARG A 1 91 ? -2.997 -1.359 -7.546 1.00 98.00 91 ARG A C 1
ATOM 687 O O . ARG A 1 91 ? -3.328 -1.405 -6.364 1.00 98.00 91 ARG A O 1
ATOM 694 N N . ASN A 1 92 ? -2.598 -0.235 -8.136 1.00 97.81 92 ASN A N 1
ATOM 695 C CA . ASN A 1 92 ? -2.540 1.051 -7.461 1.00 97.81 92 ASN A CA 1
ATOM 696 C C . ASN A 1 92 ? -3.941 1.546 -7.091 1.00 97.81 92 ASN A C 1
ATOM 698 O O . ASN A 1 92 ? -4.146 1.982 -5.958 1.00 97.81 92 ASN A O 1
ATOM 702 N N . VAL A 1 93 ? -4.906 1.422 -8.005 1.00 97.94 93 VAL A N 1
ATOM 703 C CA . VAL A 1 93 ? -6.317 1.744 -7.745 1.00 97.94 93 VAL A CA 1
ATOM 704 C C . VAL A 1 93 ? -6.860 0.870 -6.616 1.00 97.94 93 VAL A C 1
ATOM 706 O O . VAL A 1 93 ? -7.347 1.392 -5.616 1.00 97.94 93 VAL A O 1
ATOM 709 N N . LEU A 1 94 ? -6.683 -0.451 -6.703 1.00 98.31 94 LEU A N 1
ATOM 710 C CA . LEU A 1 94 ? -7.173 -1.373 -5.680 1.00 98.31 94 LEU A CA 1
ATOM 711 C C . LEU A 1 94 ? -6.567 -1.088 -4.296 1.00 98.31 94 LEU A C 1
ATOM 713 O O . LEU A 1 94 ? -7.287 -1.038 -3.298 1.00 98.31 94 LEU A O 1
ATOM 717 N N . ALA A 1 95 ? 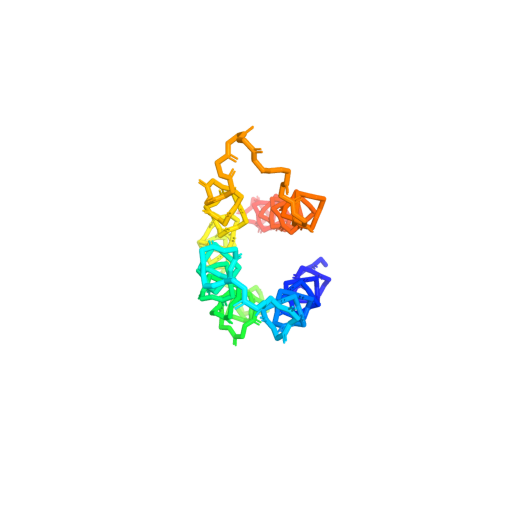-5.251 -0.878 -4.215 1.00 98.12 95 ALA A N 1
ATOM 718 C CA . ALA A 1 95 ? -4.577 -0.585 -2.954 1.00 98.12 95 ALA A CA 1
ATOM 719 C C . ALA A 1 95 ? -5.038 0.749 -2.341 1.00 98.12 95 ALA A C 1
ATOM 721 O O . ALA A 1 95 ? -5.215 0.831 -1.121 1.00 98.12 95 ALA A O 1
ATOM 722 N N . HIS A 1 96 ? -5.252 1.776 -3.169 1.00 98.44 96 HIS A N 1
ATOM 723 C CA . HIS A 1 96 ? -5.801 3.062 -2.742 1.00 98.44 96 HIS A CA 1
ATOM 724 C C . HIS A 1 96 ? -7.216 2.895 -2.175 1.00 98.44 96 HIS A C 1
ATOM 726 O O . HIS A 1 96 ? -7.485 3.307 -1.045 1.00 98.44 96 HIS A O 1
ATOM 732 N N . ASP A 1 97 ? -8.094 2.219 -2.911 1.00 98.44 97 ASP A N 1
ATOM 733 C CA . ASP A 1 97 ? -9.501 2.071 -2.543 1.00 98.44 97 ASP A CA 1
ATOM 734 C C . ASP A 1 97 ? -9.671 1.233 -1.273 1.00 98.44 97 ASP A C 1
ATOM 736 O O . ASP A 1 97 ? -10.459 1.575 -0.390 1.00 98.44 97 ASP A O 1
ATOM 740 N N . LEU A 1 98 ? -8.860 0.185 -1.096 1.00 98.44 98 LEU A N 1
ATOM 741 C CA . LEU A 1 98 ? -8.828 -0.584 0.151 1.00 98.44 98 LEU A CA 1
ATOM 742 C C . LEU A 1 98 ? -8.353 0.246 1.353 1.00 98.44 98 LEU A C 1
ATOM 744 O O . LEU A 1 98 ? -8.776 -0.026 2.485 1.00 98.44 98 LEU A O 1
ATOM 748 N N . CYS A 1 99 ? -7.473 1.232 1.147 1.00 98.12 99 CYS A N 1
ATOM 749 C CA . CYS A 1 99 ? -7.104 2.178 2.200 1.00 98.12 99 CYS A CA 1
ATOM 750 C C . CYS A 1 99 ? -8.272 3.121 2.509 1.00 98.12 99 CYS A C 1
ATOM 752 O O . CYS A 1 99 ? -8.624 3.252 3.679 1.00 98.12 99 CYS A O 1
ATOM 754 N N . ALA A 1 100 ? -8.920 3.691 1.489 1.00 97.94 100 ALA A N 1
ATOM 755 C CA . ALA A 1 100 ? -10.066 4.588 1.650 1.00 97.94 100 ALA A CA 1
ATOM 756 C C . ALA A 1 100 ? -11.232 3.912 2.395 1.00 97.94 100 ALA A C 1
ATOM 758 O O . ALA A 1 100 ? -11.696 4.421 3.413 1.00 97.94 100 ALA A O 1
AT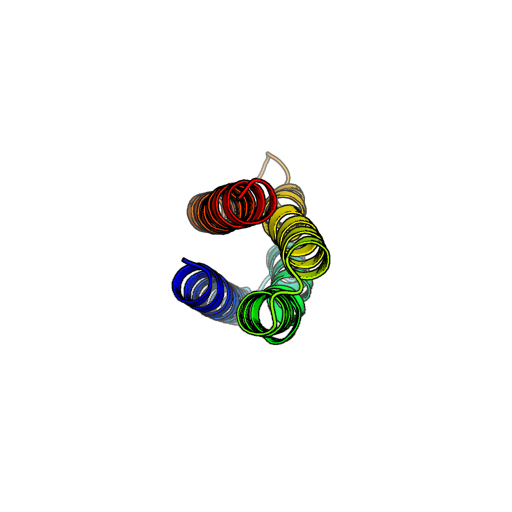OM 759 N N . VAL A 1 101 ? -11.619 2.697 1.992 1.00 98.00 101 VAL A N 1
ATOM 760 C CA . VAL A 1 101 ? -12.656 1.916 2.693 1.00 98.00 101 VAL A CA 1
ATOM 761 C C . VAL A 1 101 ? -12.248 1.620 4.139 1.00 98.00 101 VAL A C 1
ATOM 763 O O . VAL A 1 101 ? -13.079 1.650 5.048 1.00 98.00 101 VAL A O 1
ATOM 766 N N . SER A 1 102 ? -10.965 1.341 4.393 1.00 97.62 102 SER A N 1
ATOM 767 C CA . SER A 1 102 ? -10.480 1.143 5.763 1.00 97.62 102 SER A CA 1
ATOM 768 C C . SER A 1 102 ? -10.580 2.421 6.601 1.00 97.62 102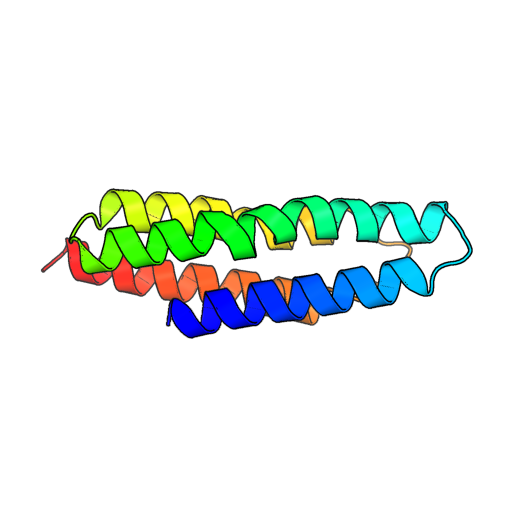 SER A C 1
ATOM 770 O O . SER A 1 102 ? -10.941 2.328 7.773 1.00 97.62 102 SER A O 1
ATOM 772 N N . MET A 1 103 ? -10.296 3.592 6.022 1.00 97.50 103 MET A N 1
ATOM 773 C CA . MET A 1 103 ? -10.449 4.890 6.692 1.00 97.50 103 MET A CA 1
ATOM 774 C C . MET A 1 103 ? -11.908 5.157 7.034 1.00 97.50 103 MET A C 1
ATOM 776 O O . MET A 1 103 ? -12.212 5.498 8.172 1.00 97.50 103 MET A O 1
ATOM 780 N N . ASP A 1 104 ? -12.827 4.920 6.099 1.00 97.06 104 ASP A N 1
ATOM 781 C CA . ASP A 1 104 ? -14.261 5.097 6.338 1.00 97.06 104 ASP A CA 1
ATOM 782 C C . ASP A 1 104 ? -14.755 4.240 7.506 1.00 97.06 104 ASP A C 1
ATOM 784 O O . ASP A 1 104 ? -15.487 4.729 8.368 1.00 97.06 104 ASP A O 1
ATOM 788 N N . ILE A 1 105 ? -14.293 2.990 7.604 1.00 95.94 105 ILE A N 1
ATOM 789 C CA . ILE A 1 105 ? -14.594 2.114 8.745 1.00 95.94 105 ILE A CA 1
ATOM 790 C C . ILE A 1 105 ? -14.056 2.713 10.052 1.00 95.94 105 ILE A C 1
ATOM 792 O O . ILE A 1 105 ? -14.790 2.787 11.037 1.00 95.94 105 ILE A O 1
ATOM 796 N N . VAL A 1 106 ? -12.796 3.162 10.082 1.00 96.81 106 VAL A N 1
ATOM 797 C CA . VAL A 1 106 ? -12.198 3.785 11.278 1.00 96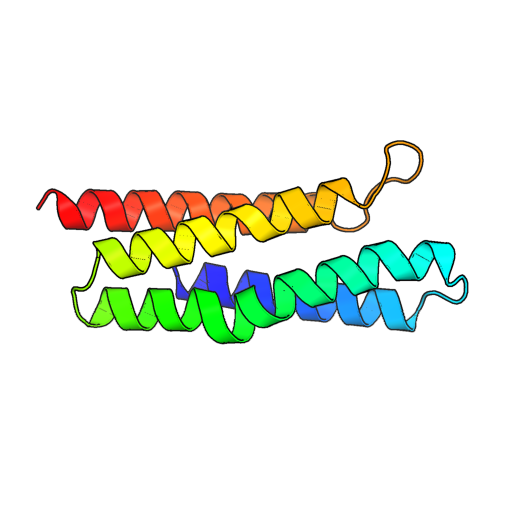.81 106 VAL A CA 1
ATOM 798 C C . VAL A 1 106 ? -12.947 5.062 11.670 1.00 96.81 106 VAL A C 1
ATOM 800 O O . VAL A 1 106 ? -13.211 5.282 12.851 1.00 96.81 106 VAL A O 1
ATOM 803 N N . ASN A 1 107 ? -13.357 5.868 10.694 1.00 95.88 107 ASN A N 1
ATOM 804 C CA . ASN A 1 107 ? -14.137 7.081 10.905 1.00 95.88 107 ASN A CA 1
ATOM 805 C C . ASN A 1 107 ? -15.519 6.797 11.499 1.00 95.88 107 ASN A C 1
ATOM 807 O O . ASN A 1 107 ? -15.983 7.572 12.334 1.00 95.88 107 ASN A O 1
ATOM 811 N N . GLN A 1 108 ? -16.172 5.695 11.123 1.00 96.25 108 GLN A N 1
ATOM 812 C CA . GLN A 1 108 ? -17.415 5.269 11.776 1.00 96.25 108 GLN A CA 1
ATOM 813 C C . GLN A 1 108 ? -17.178 4.841 13.228 1.00 96.25 108 GLN A C 1
ATOM 815 O O . GLN A 1 108 ? -17.944 5.227 14.106 1.00 96.25 108 GLN A O 1
ATOM 820 N N . LEU A 1 109 ? -16.083 4.125 13.508 1.00 94.25 109 LEU A N 1
ATOM 821 C CA . LEU A 1 109 ? -15.720 3.715 14.871 1.00 94.25 109 LEU A CA 1
ATOM 822 C C . LEU A 1 109 ? -15.378 4.891 15.799 1.00 94.25 109 LEU A C 1
ATOM 824 O O . LEU A 1 109 ? -15.465 4.740 17.009 1.00 94.25 109 LEU A O 1
ATOM 828 N N . MET A 1 110 ? -14.994 6.053 15.261 1.00 92.56 110 MET A N 1
ATOM 829 C CA . MET A 1 110 ? -14.762 7.274 16.049 1.00 92.56 110 MET A CA 1
ATOM 830 C C . MET A 1 110 ? -16.039 8.043 16.403 1.00 92.56 110 MET A C 1
ATOM 832 O O . MET A 1 110 ? -15.984 8.938 17.245 1.00 92.56 110 MET A O 1
ATOM 836 N N . LYS A 1 111 ? -17.153 7.764 15.718 1.00 89.88 111 LYS A N 1
ATOM 837 C CA . LYS A 1 111 ? -18.443 8.438 15.934 1.00 89.88 111 LYS A CA 1
ATOM 838 C C . LYS A 1 111 ? -19.335 7.711 16.942 1.00 89.88 111 LYS A C 1
ATOM 840 O O . LYS A 1 111 ? -20.281 8.327 17.427 1.00 89.88 111 LYS A O 1
ATOM 845 N N . GLY A 1 112 ? -19.076 6.424 17.179 1.00 62.78 112 GLY A N 1
ATOM 846 C CA . GLY A 1 112 ? -19.733 5.613 18.210 1.00 62.78 112 GLY A CA 1
ATOM 847 C C . GLY A 1 112 ? -19.037 5.746 19.553 1.00 62.78 112 GLY A C 1
ATOM 848 O O . GLY A 1 112 ? -19.754 5.639 20.569 1.00 62.78 112 GLY A O 1
#

Foldseek 3Di:
DLVVLLVLLVVLLVVLVVVLVVDPDPLVNVLSVVLNVLSVCLNPPLSVQLVVCVVVVVLVSNLVSLVSSLVSLVVSVVSQPPVDDDPCVVSSVVSNVVSVVVNVVSVVSVVD